Protein AF-A0A4U0UP82-F1 (afdb_monomer_lite)

Radius of gyration: 21.04 Å; chains: 1; bounding box: 56×34×56 Å

Sequence (131 aa):
MSNHRLFRFPKPEWMNSANTRTFGVYAAGALFSLGFFFFVDAATFSRSARNGSDVHVNFVDWVPGICSALGMLVINSIDKSRLSADSYSYSGSGVAWKARLVLFLGFALMAGGLAGSVTVMVLKYVVPEYP

InterPro domains:
  IPR007919 Uncharacterised protein family UPF0220 [PF05255] (3-130)
  IPR007919 Uncharacterised protein family UPF0220 [PTHR13180] (18-130)

Organism: NCBI:txid331657

Structure (mmCIF, N/CA/C/O backbone):
data_AF-A0A4U0UP82-F1
#
_entry.id   AF-A0A4U0UP82-F1
#
loop_
_atom_site.group_PDB
_atom_site.id
_atom_site.type_symbol
_atom_site.label_atom_id
_atom_site.label_alt_id
_atom_site.label_comp_id
_atom_site.label_asym_id
_atom_site.label_entity_id
_atom_site.label_seq_id
_atom_site.pdbx_PDB_ins_code
_atom_site.Cartn_x
_atom_site.Cartn_y
_atom_site.Cartn_z
_atom_site.occupancy
_atom_site.B_iso_or_equiv
_atom_site.auth_seq_id
_atom_site.auth_comp_id
_atom_site.auth_asym_id
_atom_site.auth_atom_id
_atom_site.pdbx_PDB_model_num
ATOM 1 N N . MET A 1 1 ? -38.214 20.750 10.692 1.00 40.62 1 MET A N 1
ATOM 2 C CA . MET A 1 1 ? -36.931 21.484 10.744 1.00 40.62 1 MET A CA 1
ATOM 3 C C . MET A 1 1 ? -36.039 20.974 9.623 1.00 40.62 1 MET A C 1
ATOM 5 O O . MET A 1 1 ? -35.843 19.771 9.495 1.00 40.62 1 MET A O 1
ATOM 9 N N . SER A 1 2 ? -35.652 21.886 8.740 1.00 41.16 2 SER A N 1
ATOM 10 C CA . SER A 1 2 ? -35.070 21.686 7.410 1.00 41.16 2 SER A CA 1
ATOM 11 C C . SER A 1 2 ? -33.653 21.101 7.451 1.00 41.16 2 SER A C 1
ATOM 13 O O . SER A 1 2 ? -32.719 21.742 7.919 1.00 41.16 2 SER A O 1
ATOM 15 N N . ASN A 1 3 ? -33.470 19.897 6.900 1.00 49.50 3 ASN A N 1
ATOM 16 C CA . ASN A 1 3 ? -32.150 19.324 6.625 1.00 49.50 3 ASN A CA 1
ATOM 17 C C . ASN A 1 3 ? -31.757 19.624 5.172 1.00 49.50 3 ASN A C 1
ATOM 19 O O . ASN A 1 3 ? -32.080 18.872 4.256 1.00 49.50 3 ASN A O 1
ATOM 23 N N . HIS A 1 4 ? -31.068 20.744 4.968 1.00 52.75 4 HIS A N 1
ATOM 24 C CA . HIS A 1 4 ? -30.513 21.148 3.679 1.00 52.75 4 HIS A CA 1
ATOM 25 C C . HIS A 1 4 ? -29.222 20.356 3.401 1.00 52.75 4 HIS A C 1
ATOM 27 O O . HIS A 1 4 ? -28.131 20.756 3.802 1.00 52.75 4 HIS A O 1
ATOM 33 N N . ARG A 1 5 ? -29.337 19.185 2.762 1.00 63.31 5 ARG A N 1
ATOM 34 C CA . ARG A 1 5 ? -28.189 18.409 2.259 1.00 63.31 5 ARG A CA 1
ATOM 35 C C . ARG A 1 5 ? -28.418 18.057 0.790 1.00 63.31 5 ARG A C 1
ATOM 37 O O . ARG A 1 5 ? -29.242 17.204 0.485 1.00 63.31 5 ARG A O 1
ATOM 44 N N . LEU A 1 6 ? -27.678 18.736 -0.088 1.00 64.56 6 LEU A N 1
ATOM 45 C CA . LEU A 1 6 ? -27.876 18.779 -1.546 1.00 64.56 6 LEU A CA 1
ATOM 46 C C . LEU A 1 6 ? -27.637 17.452 -2.288 1.00 64.56 6 LEU A C 1
ATOM 48 O O . LEU A 1 6 ? -28.219 17.250 -3.343 1.00 64.56 6 LEU A O 1
ATOM 52 N N . PHE A 1 7 ? -26.864 16.515 -1.735 1.00 59.47 7 PHE A N 1
ATOM 53 C CA . PHE A 1 7 ? -26.708 15.177 -2.313 1.00 59.47 7 PHE A CA 1
ATOM 54 C C . PHE A 1 7 ? -26.662 14.125 -1.205 1.00 59.47 7 PHE A C 1
ATOM 56 O O . PHE A 1 7 ? -25.654 13.960 -0.517 1.00 59.47 7 PHE A O 1
ATOM 63 N N . ARG A 1 8 ? -27.762 13.391 -1.022 1.00 56.66 8 ARG A N 1
ATOM 64 C CA . ARG A 1 8 ? -27.788 12.148 -0.243 1.00 56.66 8 ARG A CA 1
ATOM 65 C C . ARG A 1 8 ? -28.063 11.017 -1.220 1.00 56.66 8 ARG A C 1
ATOM 67 O O . ARG A 1 8 ? -29.216 10.660 -1.421 1.00 56.66 8 ARG A O 1
ATOM 74 N N . PHE A 1 9 ? -27.014 10.454 -1.819 1.00 66.88 9 PHE A N 1
ATOM 75 C CA . PHE A 1 9 ? -27.149 9.142 -2.448 1.00 66.88 9 PHE A CA 1
ATOM 76 C C . PHE A 1 9 ? -27.615 8.173 -1.351 1.00 66.88 9 PHE A C 1
ATOM 78 O O . PHE A 1 9 ? -26.906 8.032 -0.343 1.00 66.88 9 PHE A O 1
ATOM 85 N N . PRO A 1 10 ? -28.822 7.585 -1.454 1.00 61.91 10 PRO A N 1
ATOM 86 C CA . PRO A 1 10 ? -29.277 6.606 -0.484 1.00 61.91 10 PRO A CA 1
ATOM 87 C C . PRO A 1 10 ? -28.289 5.449 -0.555 1.00 61.91 10 PRO A C 1
ATOM 89 O O . PRO A 1 10 ? -28.194 4.779 -1.578 1.00 61.91 10 PRO A O 1
ATOM 92 N N . LYS A 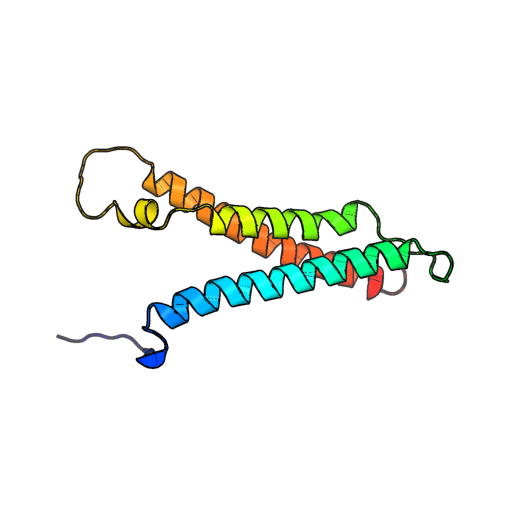1 11 ? -27.488 5.277 0.502 1.00 57.88 11 LYS A N 1
ATOM 93 C CA . LYS A 1 11 ? -26.599 4.124 0.624 1.00 57.88 11 LYS A CA 1
ATOM 94 C C . LYS A 1 11 ? -27.505 2.899 0.600 1.00 57.88 11 LYS A C 1
ATOM 96 O O . LYS A 1 11 ? -28.325 2.771 1.508 1.00 57.88 11 LYS A O 1
ATOM 101 N N . PRO A 1 12 ? -27.420 2.057 -0.430 1.00 62.38 12 PRO A N 1
ATOM 102 C CA . PRO A 1 12 ? -28.322 0.927 -0.538 1.00 62.38 12 PRO A CA 1
ATOM 103 C C . PRO A 1 12 ? -28.141 -0.042 0.650 1.00 62.38 12 PRO A C 1
ATOM 105 O O . PRO A 1 12 ? -27.008 -0.326 1.042 1.00 62.38 12 PRO A O 1
ATOM 108 N N . GLU A 1 13 ? -29.228 -0.575 1.208 1.00 59.78 13 GLU A N 1
ATOM 109 C CA . GLU A 1 13 ? -29.230 -1.417 2.425 1.00 59.78 13 GLU A CA 1
ATOM 110 C C . GLU A 1 13 ? -28.303 -2.654 2.331 1.00 59.78 13 GLU A C 1
ATOM 112 O O . GLU A 1 13 ? -27.637 -3.006 3.301 1.00 59.78 13 GLU A O 1
ATOM 117 N N . TRP A 1 14 ? -28.142 -3.252 1.142 1.00 58.47 14 TRP A N 1
ATOM 118 C CA . TRP A 1 14 ? -27.216 -4.374 0.869 1.00 58.47 14 TRP A CA 1
ATOM 119 C C . TRP A 1 14 ? -25.712 -4.060 1.071 1.00 58.47 14 TRP A C 1
ATOM 121 O O . TRP A 1 14 ? -24.898 -4.968 1.244 1.00 58.47 14 TRP A O 1
ATOM 131 N N . MET A 1 15 ? -25.317 -2.781 1.099 1.00 56.84 15 MET A N 1
ATOM 132 C CA . MET A 1 15 ? -23.949 -2.355 1.421 1.00 56.84 15 MET A CA 1
ATOM 133 C C . MET A 1 15 ? -23.726 -2.231 2.932 1.00 56.84 15 MET A C 1
ATOM 135 O O . MET A 1 15 ? -22.584 -2.111 3.374 1.00 56.84 15 MET A O 1
ATOM 139 N N . ASN A 1 16 ? -24.798 -2.258 3.726 1.00 59.31 16 ASN A N 1
ATOM 140 C CA . ASN A 1 16 ? -24.776 -2.077 5.171 1.00 59.31 16 ASN A CA 1
ATOM 141 C C . ASN A 1 16 ? -24.882 -3.419 5.914 1.00 59.31 16 ASN A C 1
ATOM 143 O O . ASN A 1 16 ? -25.570 -3.532 6.923 1.00 59.31 16 ASN A O 1
ATOM 147 N N . SER A 1 17 ? -24.210 -4.453 5.404 1.00 68.56 17 SER A N 1
ATOM 148 C CA . SER A 1 17 ? -24.074 -5.735 6.096 1.00 68.56 17 SER A CA 1
ATOM 149 C C . SER A 1 17 ? -22.636 -5.931 6.565 1.00 68.56 17 SER A C 1
ATOM 151 O O . SER A 1 17 ? -21.681 -5.606 5.851 1.00 68.56 17 SER A O 1
ATOM 153 N N . ALA A 1 18 ? -22.469 -6.490 7.768 1.00 72.00 18 ALA A N 1
ATOM 154 C CA . ALA A 1 18 ? -21.161 -6.853 8.315 1.00 72.00 18 ALA A CA 1
ATOM 155 C C . ALA A 1 18 ? -20.367 -7.740 7.339 1.00 72.00 18 ALA A C 1
ATOM 157 O O . ALA A 1 18 ? -19.157 -7.571 7.192 1.00 72.00 18 ALA A O 1
ATOM 158 N N . ASN A 1 19 ? -21.068 -8.595 6.587 1.00 78.81 19 ASN A N 1
ATOM 159 C CA . ASN A 1 19 ? -20.479 -9.474 5.580 1.00 78.81 19 ASN A CA 1
ATOM 160 C C . ASN A 1 19 ? -19.873 -8.695 4.407 1.00 78.81 19 ASN A C 1
ATOM 162 O O . ASN A 1 19 ? -18.780 -9.032 3.962 1.00 78.81 19 ASN A O 1
ATOM 166 N N . THR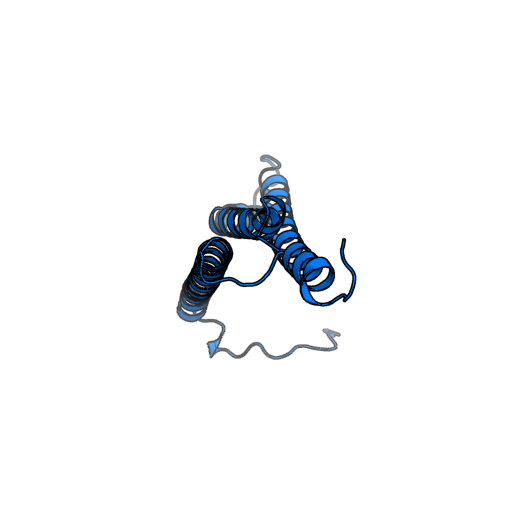 A 1 20 ? -20.519 -7.618 3.950 1.00 80.38 20 THR A N 1
ATOM 167 C CA . THR A 1 20 ? -20.010 -6.768 2.859 1.00 80.38 20 THR A CA 1
ATOM 168 C C . THR A 1 20 ? -18.727 -6.050 3.275 1.00 80.38 20 THR A C 1
ATOM 170 O O . THR A 1 20 ? -17.792 -5.927 2.484 1.00 80.38 20 THR A O 1
ATOM 173 N N . ARG A 1 21 ? -18.633 -5.630 4.545 1.00 78.56 21 ARG A N 1
ATOM 174 C CA . ARG A 1 21 ? -17.411 -5.028 5.096 1.00 78.56 21 ARG A CA 1
ATOM 175 C C . ARG A 1 21 ? -16.267 -6.037 5.155 1.00 78.56 21 ARG A C 1
ATOM 177 O O . ARG A 1 21 ? -15.157 -5.707 4.753 1.00 78.56 21 ARG A O 1
ATOM 184 N N . THR A 1 22 ? -16.539 -7.243 5.646 1.00 81.50 22 THR A N 1
ATOM 185 C CA . THR A 1 22 ? -15.552 -8.326 5.730 1.00 81.50 22 THR A CA 1
ATOM 186 C C . THR A 1 22 ? -15.071 -8.732 4.340 1.00 81.50 22 THR A C 1
ATOM 188 O O . THR A 1 22 ? -13.868 -8.757 4.094 1.00 81.50 22 THR A O 1
ATOM 191 N N . PHE A 1 23 ? -15.996 -8.941 3.399 1.00 87.69 23 PHE A N 1
ATOM 192 C CA . PHE A 1 23 ? -15.677 -9.230 2.003 1.00 87.69 23 PHE A CA 1
ATOM 193 C C . PHE A 1 23 ? -14.810 -8.133 1.376 1.00 87.69 23 PHE A C 1
ATOM 195 O O . PHE A 1 23 ? -13.800 -8.443 0.756 1.00 87.69 23 PHE A O 1
ATOM 202 N N . GLY A 1 24 ? -15.145 -6.857 1.595 1.00 85.69 24 GLY A N 1
ATOM 203 C CA . GLY A 1 24 ? -14.362 -5.735 1.074 1.00 85.69 24 GLY A CA 1
ATOM 204 C C . GLY A 1 24 ? -12.917 -5.707 1.582 1.00 85.69 24 GLY A C 1
ATOM 205 O O . GLY A 1 24 ? -12.011 -5.411 0.809 1.00 85.69 24 GLY A O 1
ATOM 206 N N . VAL A 1 25 ? -12.680 -6.059 2.851 1.00 85.00 25 VAL A N 1
ATOM 207 C CA . VAL A 1 25 ? -11.319 -6.138 3.417 1.00 85.00 25 VAL A CA 1
ATOM 208 C C . VAL A 1 25 ? -10.525 -7.283 2.781 1.00 85.00 25 VAL A C 1
ATOM 210 O O . VAL A 1 25 ? -9.392 -7.070 2.351 1.00 85.00 25 VAL A O 1
ATOM 213 N N . TYR A 1 26 ? -11.119 -8.473 2.657 1.00 87.06 26 TYR A N 1
ATOM 214 C CA . TYR A 1 26 ? -10.454 -9.614 2.017 1.00 87.06 26 TYR A CA 1
ATOM 215 C C . TYR A 1 26 ? -10.196 -9.380 0.526 1.00 87.06 26 TYR A C 1
ATOM 217 O O . TYR A 1 26 ? -9.104 -9.672 0.042 1.00 87.06 26 TYR A O 1
ATOM 225 N N . ALA A 1 27 ? -11.163 -8.805 -0.192 1.00 91.50 27 ALA A N 1
ATOM 226 C CA . ALA A 1 27 ? -11.016 -8.463 -1.602 1.00 91.50 27 ALA A CA 1
ATOM 227 C C . ALA A 1 27 ? -9.897 -7.431 -1.817 1.00 91.50 27 ALA A C 1
ATOM 229 O O . ALA A 1 27 ? -9.065 -7.609 -2.705 1.00 91.50 27 ALA A O 1
ATOM 230 N N . ALA A 1 28 ? -9.823 -6.393 -0.976 1.00 87.31 28 ALA A N 1
ATOM 231 C CA . ALA A 1 28 ? -8.747 -5.404 -1.037 1.00 87.31 28 ALA A CA 1
ATOM 232 C C . ALA A 1 28 ? -7.364 -6.037 -0.797 1.00 87.31 28 ALA A C 1
ATOM 234 O O . ALA A 1 28 ? -6.421 -5.738 -1.528 1.00 87.31 28 ALA A O 1
ATOM 235 N N . GLY A 1 29 ? -7.249 -6.949 0.175 1.00 87.44 29 GLY A N 1
ATOM 236 C CA . GLY A 1 29 ? -6.009 -7.689 0.432 1.00 87.44 29 GLY A CA 1
ATOM 237 C C . GLY A 1 29 ? -5.598 -8.598 -0.731 1.00 87.44 29 GLY A C 1
ATOM 238 O O . GLY A 1 29 ? -4.428 -8.620 -1.110 1.00 87.44 29 GLY A O 1
ATOM 239 N N . ALA A 1 30 ? -6.557 -9.299 -1.343 1.00 91.00 30 ALA A N 1
ATOM 240 C CA . ALA A 1 30 ? -6.307 -10.152 -2.503 1.00 91.00 30 ALA A CA 1
ATOM 241 C C . ALA A 1 30 ? -5.809 -9.346 -3.715 1.00 91.00 30 ALA A C 1
ATOM 243 O O . ALA A 1 30 ? -4.811 -9.714 -4.334 1.00 91.00 30 ALA A O 1
ATOM 244 N N . LEU A 1 31 ? -6.455 -8.212 -4.013 1.00 90.12 31 LEU A N 1
ATOM 245 C CA . LEU A 1 31 ? -6.035 -7.310 -5.091 1.00 90.12 31 LEU A CA 1
ATOM 246 C C . LEU A 1 31 ? -4.640 -6.728 -4.839 1.00 90.12 31 LEU A C 1
ATOM 248 O O . LEU A 1 31 ? -3.825 -6.671 -5.758 1.00 90.12 31 LEU A O 1
ATOM 252 N N . PHE A 1 32 ? -4.341 -6.348 -3.594 1.00 88.25 32 PHE A N 1
ATOM 253 C CA . PHE A 1 32 ? -3.017 -5.860 -3.220 1.00 88.25 32 PHE A CA 1
ATOM 254 C C . PHE A 1 32 ? -1.934 -6.932 -3.421 1.00 88.25 32 PHE A C 1
ATOM 256 O O . PHE A 1 32 ? -0.896 -6.655 -4.020 1.00 88.25 32 PHE A O 1
ATOM 263 N N . SER A 1 33 ? -2.187 -8.168 -2.981 1.00 87.88 33 SER A N 1
ATOM 264 C CA . SER A 1 33 ? -1.249 -9.282 -3.155 1.00 87.88 33 SER A CA 1
ATOM 265 C C . SER A 1 33 ? -1.013 -9.624 -4.626 1.00 87.88 33 SER A C 1
ATOM 267 O O . SER A 1 33 ? 0.119 -9.923 -4.997 1.00 87.88 33 SER A O 1
ATOM 269 N N . LEU A 1 34 ? -2.051 -9.574 -5.468 1.00 90.75 34 LEU A N 1
ATOM 270 C CA . LEU A 1 34 ? -1.911 -9.776 -6.913 1.00 90.75 34 LEU A CA 1
ATOM 271 C C . LEU A 1 34 ? -1.050 -8.682 -7.550 1.00 90.75 34 LEU A C 1
ATOM 273 O O . LEU A 1 34 ? -0.138 -8.991 -8.310 1.00 90.75 34 LEU A O 1
ATOM 277 N N . GLY A 1 35 ? -1.290 -7.414 -7.205 1.00 85.81 35 GLY A N 1
ATOM 278 C CA . GLY A 1 35 ? -0.468 -6.299 -7.683 1.00 85.81 35 GLY A CA 1
ATOM 279 C C . GLY A 1 35 ? 0.997 -6.427 -7.258 1.00 85.81 35 GLY A C 1
ATOM 280 O O . GLY A 1 35 ? 1.897 -6.228 -8.071 1.00 85.81 35 GLY A O 1
ATOM 281 N N . PHE A 1 36 ? 1.245 -6.829 -6.009 1.00 86.19 36 PHE A N 1
ATOM 282 C CA . PHE A 1 36 ? 2.599 -7.072 -5.512 1.00 86.19 36 PHE A CA 1
ATOM 283 C C . PHE A 1 36 ? 3.275 -8.253 -6.222 1.00 86.19 36 PHE A C 1
ATOM 285 O O . PHE A 1 36 ? 4.453 -8.172 -6.558 1.00 86.19 36 PHE A O 1
ATOM 292 N N . PHE A 1 37 ? 2.531 -9.325 -6.507 1.00 86.44 37 PHE A N 1
ATOM 293 C CA . PHE A 1 37 ? 3.037 -10.461 -7.275 1.00 86.44 37 PHE A CA 1
ATOM 294 C C . PHE A 1 37 ? 3.452 -10.047 -8.692 1.00 86.44 37 PHE A C 1
ATOM 296 O O . PHE A 1 37 ? 4.574 -10.339 -9.093 1.00 86.44 37 PHE A O 1
ATOM 303 N N . PHE A 1 38 ? 2.605 -9.303 -9.413 1.00 85.31 38 PHE A N 1
ATOM 304 C CA . PHE A 1 38 ? 2.951 -8.791 -10.743 1.00 85.31 38 PHE A CA 1
ATOM 305 C C . PHE A 1 38 ? 4.162 -7.857 -10.717 1.00 85.31 38 PHE A C 1
ATOM 307 O O . PHE A 1 38 ? 4.984 -7.899 -11.625 1.00 85.31 38 PHE A O 1
ATOM 314 N N . PHE A 1 39 ? 4.304 -7.036 -9.673 1.00 82.50 39 PHE A N 1
ATOM 315 C CA . PHE A 1 39 ? 5.486 -6.194 -9.505 1.00 82.50 39 PHE A CA 1
ATOM 316 C C . PHE A 1 39 ? 6.767 -7.027 -9.349 1.00 82.50 39 PHE A C 1
ATOM 318 O O . PHE A 1 39 ? 7.770 -6.744 -10.003 1.00 82.50 39 PHE A O 1
ATOM 325 N N . VAL A 1 40 ? 6.731 -8.076 -8.522 1.00 81.44 40 VAL A N 1
ATOM 326 C CA . VAL A 1 40 ? 7.875 -8.980 -8.331 1.00 81.44 40 VAL A CA 1
ATOM 327 C C . VAL A 1 40 ? 8.189 -9.755 -9.613 1.00 81.44 40 VAL A C 1
ATOM 329 O O . VAL A 1 40 ? 9.358 -9.851 -9.973 1.00 81.44 40 VAL A O 1
ATOM 332 N N . ASP A 1 41 ? 7.175 -10.252 -10.320 1.00 81.69 41 ASP A N 1
ATOM 333 C CA . ASP A 1 41 ? 7.330 -10.954 -11.601 1.00 81.69 41 ASP A CA 1
ATOM 334 C C . ASP A 1 41 ? 7.939 -10.051 -12.690 1.00 81.69 41 ASP A C 1
ATOM 336 O O . ASP A 1 41 ? 8.886 -10.428 -13.380 1.00 81.69 41 ASP A O 1
ATOM 340 N N . ALA A 1 42 ? 7.491 -8.796 -12.782 1.00 75.69 42 ALA A N 1
ATOM 341 C CA . ALA A 1 42 ? 8.081 -7.820 -13.694 1.00 75.69 42 ALA A CA 1
ATOM 342 C C . ALA A 1 42 ? 9.538 -7.484 -13.319 1.00 75.69 42 ALA A C 1
ATOM 344 O O . ALA A 1 42 ? 10.400 -7.360 -14.193 1.00 75.69 42 ALA A O 1
ATOM 345 N N . ALA A 1 43 ? 9.844 -7.373 -12.022 1.00 74.12 43 ALA A N 1
ATOM 346 C CA . ALA A 1 43 ? 11.196 -7.102 -11.537 1.00 74.12 43 ALA A CA 1
ATOM 347 C C . ALA A 1 43 ? 12.166 -8.272 -11.785 1.00 74.12 43 ALA A C 1
ATOM 349 O O . ALA A 1 43 ? 13.332 -8.044 -12.116 1.00 74.12 43 ALA A O 1
ATOM 350 N N . THR A 1 44 ? 11.712 -9.523 -11.655 1.00 71.50 44 THR A N 1
ATOM 351 C CA . THR A 1 44 ? 12.527 -10.708 -11.971 1.00 71.50 44 THR A CA 1
ATOM 352 C C . THR A 1 44 ? 12.708 -10.876 -13.477 1.00 71.50 44 THR A C 1
ATOM 354 O O . THR A 1 44 ? 13.815 -11.196 -13.916 1.00 71.50 44 THR A O 1
ATOM 357 N N . PHE A 1 45 ? 11.675 -10.592 -14.278 1.00 68.50 45 PHE A N 1
ATOM 358 C CA . PHE A 1 45 ? 11.760 -10.616 -15.738 1.00 68.50 45 PHE A CA 1
ATOM 359 C C . PHE A 1 45 ? 12.714 -9.543 -16.283 1.00 68.50 45 PHE A C 1
ATOM 361 O O . PHE A 1 45 ? 13.517 -9.841 -17.164 1.00 68.50 45 PHE A O 1
ATOM 368 N N . SER A 1 46 ? 12.721 -8.336 -15.700 1.00 61.81 46 SER A N 1
ATOM 369 C CA . SER A 1 46 ? 13.653 -7.255 -16.066 1.00 61.81 46 SER A CA 1
ATOM 370 C C . SER A 1 46 ? 15.130 -7.641 -15.899 1.00 61.81 46 SER A C 1
ATOM 372 O O . SER A 1 46 ? 15.966 -7.187 -16.674 1.00 61.81 46 SER A O 1
ATOM 374 N N . ARG A 1 47 ? 15.462 -8.510 -14.932 1.00 57.41 47 ARG A N 1
ATOM 375 C CA . ARG A 1 47 ? 16.826 -9.030 -14.704 1.00 57.41 47 ARG A CA 1
ATOM 376 C C . ARG A 1 47 ? 17.172 -10.282 -15.516 1.00 57.41 47 ARG A C 1
ATOM 378 O O . ARG A 1 47 ? 18.292 -10.780 -15.409 1.00 57.41 47 ARG A O 1
ATOM 385 N N . SER A 1 48 ? 16.221 -10.837 -16.263 1.00 48.91 48 SER A N 1
ATOM 386 C CA . SER A 1 48 ? 16.408 -12.087 -16.995 1.00 48.91 48 SER A CA 1
ATOM 387 C C . SER A 1 48 ? 17.087 -11.844 -18.343 1.00 48.91 48 SER A C 1
ATOM 389 O O . SER A 1 48 ? 16.744 -10.913 -19.066 1.00 48.91 48 SER A O 1
ATOM 391 N N . ALA A 1 49 ? 18.001 -12.738 -18.729 1.00 50.66 49 ALA A N 1
ATOM 392 C CA . ALA A 1 49 ? 18.836 -12.657 -19.936 1.00 50.66 49 ALA A CA 1
ATOM 393 C C . ALA A 1 49 ? 18.071 -12.672 -21.286 1.00 50.66 49 ALA A C 1
ATOM 395 O O . ALA A 1 49 ? 18.690 -12.700 -22.345 1.00 50.66 49 ALA A O 1
ATOM 396 N N . ARG A 1 50 ? 16.730 -12.682 -21.263 1.00 52.06 50 ARG A N 1
ATOM 397 C CA . ARG A 1 50 ? 15.846 -12.529 -22.434 1.00 52.06 50 ARG A CA 1
ATOM 398 C C . ARG A 1 50 ? 15.352 -11.092 -22.649 1.00 52.06 50 ARG A C 1
ATOM 400 O O . ARG A 1 50 ? 14.651 -10.851 -23.629 1.00 52.06 50 ARG A O 1
ATOM 407 N N . ASN A 1 51 ? 15.684 -10.159 -21.759 1.00 46.31 51 ASN A N 1
ATOM 408 C CA . ASN A 1 51 ? 15.290 -8.762 -21.881 1.00 46.31 51 ASN A CA 1
ATOM 409 C C . ASN A 1 51 ? 16.319 -8.000 -22.737 1.00 46.31 51 ASN A C 1
ATOM 411 O O . ASN A 1 51 ? 17.440 -7.767 -22.303 1.00 46.31 51 ASN A O 1
ATOM 415 N N . GLY A 1 52 ? 15.949 -7.633 -23.966 1.00 50.50 52 GLY A N 1
ATOM 416 C CA . GLY A 1 52 ? 16.782 -6.843 -24.887 1.00 50.50 52 GLY A CA 1
ATOM 417 C C . GLY A 1 52 ? 16.708 -5.327 -24.656 1.00 50.50 52 GLY A C 1
ATOM 418 O O . GLY A 1 52 ? 16.881 -4.570 -25.604 1.00 50.50 52 GLY A O 1
ATOM 419 N N . SER A 1 53 ? 16.368 -4.889 -23.439 1.00 50.94 53 SER A N 1
ATOM 420 C CA . SER A 1 53 ? 16.211 -3.479 -23.067 1.00 50.94 53 SER A CA 1
ATOM 421 C C . SER A 1 53 ? 17.284 -3.084 -22.053 1.00 50.94 53 SER A C 1
ATOM 423 O O . SER A 1 53 ? 17.451 -3.758 -21.037 1.00 50.94 53 SER A O 1
ATOM 425 N N . ASP A 1 54 ? 17.984 -1.976 -22.309 1.00 51.62 54 ASP A N 1
ATOM 426 C CA . ASP A 1 54 ? 19.034 -1.438 -21.430 1.00 51.62 54 ASP A CA 1
ATOM 427 C C . ASP A 1 54 ? 18.488 -0.877 -20.098 1.00 51.62 54 ASP A C 1
ATOM 429 O O . ASP A 1 54 ? 19.241 -0.668 -19.143 1.00 51.62 54 ASP A O 1
ATOM 433 N N . VAL A 1 55 ? 17.166 -0.691 -19.975 1.00 54.72 55 VAL A N 1
ATOM 434 C CA . VAL A 1 55 ? 16.523 -0.115 -18.785 1.00 54.72 55 VAL A CA 1
ATOM 435 C C . VAL A 1 55 ? 16.132 -1.219 -17.803 1.00 54.72 55 VAL A C 1
ATOM 437 O O . VAL A 1 55 ? 15.115 -1.898 -17.945 1.00 54.72 55 VAL A O 1
ATOM 440 N N . HIS A 1 56 ? 16.956 -1.391 -16.772 1.00 59.00 56 HIS A N 1
ATOM 441 C CA . HIS A 1 56 ? 16.711 -2.342 -15.692 1.00 59.00 56 HIS A CA 1
ATOM 442 C C . HIS A 1 56 ? 15.974 -1.682 -14.522 1.00 59.00 56 HIS A C 1
ATOM 444 O O . HIS A 1 56 ? 16.236 -0.526 -14.170 1.00 59.00 56 HIS A O 1
ATOM 450 N N . VAL A 1 57 ? 15.090 -2.449 -13.875 1.00 61.03 57 VAL A N 1
ATOM 451 C CA . VAL A 1 57 ? 14.426 -2.043 -12.630 1.00 61.03 57 VAL A CA 1
ATOM 452 C C . VAL A 1 57 ? 15.498 -1.777 -11.573 1.00 61.03 57 VAL A C 1
ATOM 454 O O . VAL A 1 57 ? 16.217 -2.679 -11.136 1.00 61.03 57 VAL A O 1
ATOM 457 N N . ASN A 1 58 ? 15.616 -0.516 -11.175 1.00 64.38 58 ASN A N 1
ATOM 458 C CA . ASN A 1 58 ? 16.604 -0.059 -10.203 1.00 64.38 58 ASN A CA 1
ATOM 459 C C . ASN A 1 58 ? 15.987 -0.034 -8.798 1.00 64.38 58 ASN A C 1
ATOM 461 O O . ASN A 1 58 ? 14.768 -0.071 -8.644 1.00 64.38 58 ASN A O 1
ATOM 465 N N . PHE A 1 59 ? 16.808 0.074 -7.749 1.00 63.47 59 PHE A N 1
ATOM 466 C CA . PHE A 1 59 ? 16.315 0.105 -6.359 1.00 63.47 59 PHE A CA 1
ATOM 467 C C . PHE A 1 59 ? 15.248 1.194 -6.118 1.00 63.47 59 PHE A C 1
ATOM 469 O O . PHE A 1 59 ? 14.328 1.009 -5.326 1.00 63.47 59 PHE A O 1
ATOM 476 N N . VAL A 1 60 ? 15.320 2.304 -6.859 1.00 66.19 60 VAL A N 1
ATOM 477 C CA . VAL A 1 60 ? 14.344 3.404 -6.799 1.00 66.19 60 VAL A CA 1
ATOM 478 C C . VAL A 1 60 ? 12.929 2.955 -7.197 1.00 66.19 60 VAL A C 1
ATOM 480 O O . VAL A 1 60 ? 11.956 3.436 -6.623 1.00 66.19 60 VAL A O 1
ATOM 483 N N . ASP A 1 61 ? 12.796 1.978 -8.095 1.00 70.31 61 ASP A N 1
ATOM 484 C CA . ASP A 1 61 ? 11.497 1.478 -8.572 1.00 70.31 61 ASP A CA 1
ATOM 485 C C . ASP A 1 61 ? 10.802 0.579 -7.535 1.00 70.31 61 ASP A C 1
ATOM 487 O O . ASP A 1 61 ? 9.598 0.343 -7.614 1.00 70.31 61 ASP A O 1
ATOM 491 N N . TRP A 1 62 ? 11.538 0.123 -6.515 1.00 75.81 62 TRP A N 1
ATOM 492 C CA . TRP A 1 62 ? 10.989 -0.600 -5.365 1.00 75.81 62 TRP A CA 1
ATOM 493 C C . TRP A 1 62 ? 10.397 0.329 -4.306 1.00 75.81 62 TRP A C 1
ATOM 495 O O . TRP A 1 62 ? 9.555 -0.109 -3.521 1.00 75.81 62 TRP A O 1
ATOM 505 N N . VAL A 1 63 ? 10.782 1.611 -4.286 1.00 82.50 63 VAL A N 1
ATOM 506 C CA . VAL A 1 63 ? 10.309 2.585 -3.287 1.00 82.50 63 VAL A CA 1
ATOM 507 C C . VAL A 1 63 ? 8.777 2.719 -3.294 1.00 82.50 63 VAL A C 1
ATOM 509 O O . VAL A 1 63 ? 8.185 2.624 -2.215 1.00 82.50 63 VAL A O 1
ATOM 512 N N . PRO A 1 64 ? 8.092 2.846 -4.450 1.00 82.75 64 PRO A N 1
ATOM 513 C CA . PRO A 1 64 ? 6.629 2.852 -4.508 1.00 82.75 64 PRO A CA 1
ATOM 514 C C . PRO A 1 64 ? 5.989 1.560 -3.978 1.00 82.75 64 PRO A C 1
ATOM 516 O O . PRO A 1 64 ? 4.983 1.615 -3.266 1.00 82.75 64 PRO A O 1
ATOM 519 N N . GLY A 1 65 ? 6.590 0.403 -4.279 1.00 84.38 65 GLY A N 1
ATOM 520 C CA . GLY A 1 65 ? 6.122 -0.908 -3.819 1.00 84.38 65 GLY A CA 1
ATOM 521 C C . GLY A 1 65 ? 6.240 -1.076 -2.302 1.00 84.38 65 GLY A C 1
ATOM 522 O O . GLY A 1 65 ? 5.279 -1.473 -1.644 1.00 84.38 65 GLY A O 1
ATOM 523 N N . ILE A 1 66 ? 7.382 -0.691 -1.726 1.00 86.62 66 ILE A N 1
ATOM 524 C CA . ILE A 1 66 ? 7.627 -0.724 -0.275 1.00 86.62 66 ILE A CA 1
ATOM 525 C C . ILE A 1 66 ? 6.704 0.264 0.450 1.00 86.62 66 ILE A C 1
ATOM 527 O O . ILE A 1 66 ? 6.094 -0.087 1.458 1.00 86.62 66 ILE A O 1
ATOM 531 N N . CYS A 1 67 ? 6.554 1.482 -0.079 1.00 86.62 67 CYS A N 1
ATOM 532 C CA . CYS A 1 67 ? 5.675 2.509 0.483 1.00 86.62 67 CYS A CA 1
ATOM 533 C C . CYS A 1 67 ? 4.208 2.045 0.513 1.00 86.62 67 CYS A C 1
ATOM 535 O O . CYS A 1 67 ? 3.525 2.180 1.530 1.00 86.62 67 CYS A O 1
ATOM 537 N N . SER A 1 68 ? 3.751 1.398 -0.564 1.00 86.94 68 SER A N 1
ATOM 538 C CA . SER A 1 68 ? 2.404 0.825 -0.652 1.00 86.94 68 SER A CA 1
ATOM 539 C C . SER A 1 68 ? 2.203 -0.345 0.320 1.00 86.94 68 SER A C 1
ATOM 541 O O . SER A 1 68 ? 1.163 -0.421 0.974 1.00 86.94 68 SER A O 1
ATOM 543 N N . ALA A 1 69 ? 3.202 -1.223 0.477 1.00 88.81 69 ALA A N 1
ATOM 544 C CA . ALA A 1 69 ? 3.161 -2.331 1.435 1.00 88.81 69 ALA A CA 1
ATOM 545 C C . ALA A 1 69 ? 3.107 -1.846 2.889 1.00 88.81 69 ALA A C 1
ATOM 547 O O . ALA A 1 69 ? 2.283 -2.327 3.669 1.00 88.81 69 ALA A O 1
ATOM 548 N N . LEU A 1 70 ? 3.922 -0.848 3.241 1.00 87.75 70 LEU A N 1
ATOM 549 C CA . LEU A 1 70 ? 3.893 -0.227 4.564 1.00 87.75 70 LEU A CA 1
ATOM 550 C C . LEU A 1 70 ? 2.568 0.497 4.820 1.00 87.75 70 LEU A C 1
ATOM 552 O O . LEU A 1 70 ? 1.996 0.339 5.896 1.00 87.75 70 LEU A O 1
ATOM 556 N N . GLY A 1 71 ? 2.042 1.238 3.840 1.00 86.06 71 GLY A N 1
ATOM 557 C CA . GLY A 1 71 ? 0.740 1.900 3.952 1.00 86.06 71 GLY A CA 1
ATOM 558 C C . GLY A 1 71 ? -0.399 0.909 4.211 1.00 86.06 71 GLY A C 1
ATOM 559 O O . GLY A 1 71 ? -1.210 1.120 5.115 1.00 86.06 71 GLY A O 1
ATOM 560 N N . MET A 1 72 ? -0.419 -0.210 3.479 1.00 87.19 72 MET A N 1
ATOM 561 C CA . MET A 1 72 ? -1.411 -1.275 3.655 1.00 87.19 72 MET A CA 1
ATOM 562 C C . MET A 1 72 ? -1.302 -1.925 5.044 1.00 87.19 72 MET A C 1
ATOM 564 O O . MET A 1 72 ? -2.320 -2.109 5.716 1.00 87.19 72 MET A O 1
ATOM 568 N N . LEU A 1 73 ? -0.081 -2.199 5.515 1.00 87.81 73 LEU A N 1
ATOM 569 C CA . LEU A 1 73 ? 0.178 -2.760 6.844 1.00 87.81 73 LEU A CA 1
ATOM 570 C C . LEU A 1 73 ? -0.307 -1.806 7.946 1.00 87.81 73 LEU A C 1
ATOM 572 O O . LEU A 1 73 ? -1.109 -2.201 8.789 1.00 87.81 73 LEU A O 1
ATOM 576 N N . VAL A 1 74 ? 0.094 -0.530 7.890 1.00 86.00 74 VAL A N 1
ATOM 577 C CA . VAL A 1 74 ? -0.307 0.494 8.868 1.00 86.00 74 VAL A CA 1
ATOM 578 C C . VAL A 1 74 ? -1.828 0.595 8.965 1.00 86.00 74 VAL A C 1
ATOM 580 O O . VAL A 1 74 ? -2.364 0.607 10.068 1.00 86.00 74 VAL A O 1
ATOM 583 N N . ILE A 1 75 ? -2.544 0.613 7.839 1.00 84.50 75 ILE A N 1
ATOM 584 C CA . ILE A 1 75 ? -4.011 0.723 7.840 1.00 84.50 75 ILE A CA 1
ATOM 585 C C . ILE A 1 75 ? -4.676 -0.527 8.422 1.00 84.50 75 ILE A C 1
ATOM 587 O O . ILE A 1 75 ? -5.651 -0.401 9.166 1.00 84.50 75 ILE A O 1
ATOM 591 N N . ASN A 1 76 ? -4.162 -1.721 8.118 1.00 83.56 76 ASN A N 1
ATOM 592 C CA . ASN A 1 76 ? -4.713 -2.967 8.655 1.00 83.56 76 ASN A CA 1
ATOM 593 C C . ASN A 1 76 ? -4.389 -3.171 10.142 1.00 83.56 76 ASN A C 1
ATOM 595 O O . ASN A 1 76 ? -5.166 -3.814 10.843 1.00 83.56 76 ASN A O 1
ATOM 599 N N . SER A 1 77 ? -3.296 -2.594 10.647 1.00 82.06 77 SER A N 1
ATOM 600 C CA . SER A 1 77 ? -2.918 -2.668 12.064 1.00 82.06 77 SER A CA 1
ATOM 601 C C . SER A 1 77 ? -3.689 -1.716 12.982 1.00 82.06 77 SER A C 1
ATOM 603 O O . SER A 1 77 ? -3.592 -1.848 14.202 1.00 82.06 77 SER A O 1
ATOM 605 N N . ILE A 1 78 ? -4.449 -0.755 12.450 1.00 79.00 78 ILE A N 1
ATOM 606 C CA . ILE A 1 78 ? -5.200 0.189 13.286 1.00 79.00 78 ILE A CA 1
ATOM 607 C C . ILE A 1 78 ? -6.480 -0.464 13.803 1.00 79.00 78 ILE A C 1
ATOM 609 O O . ILE A 1 78 ? -7.410 -0.770 13.054 1.00 79.00 78 ILE A O 1
ATOM 613 N N . ASP A 1 79 ? -6.558 -0.592 15.125 1.00 68.81 79 ASP A N 1
ATOM 614 C CA . ASP A 1 79 ? -7.777 -1.017 15.792 1.00 68.81 79 ASP A CA 1
ATOM 615 C C . ASP A 1 79 ? -8.845 0.089 15.722 1.00 68.81 79 ASP A C 1
ATOM 617 O O . ASP A 1 79 ? -8.689 1.201 16.239 1.00 68.81 79 ASP A O 1
ATOM 621 N N . LYS A 1 80 ? -9.975 -0.244 15.092 1.00 62.50 80 LYS A N 1
ATOM 622 C CA . LYS A 1 80 ? -11.149 0.630 14.961 1.00 62.50 80 LYS A CA 1
ATOM 623 C C . LYS A 1 80 ? -11.740 1.022 16.317 1.00 62.50 80 LYS A C 1
ATOM 625 O O . LYS A 1 80 ? -12.354 2.084 16.406 1.00 62.50 80 LYS A O 1
ATOM 630 N N . SER A 1 81 ? -11.529 0.222 17.365 1.00 59.94 81 SER A N 1
ATOM 631 C CA . SER A 1 81 ? -11.987 0.526 18.727 1.00 59.94 81 SER A CA 1
ATOM 632 C C . SER A 1 81 ? -11.339 1.805 19.282 1.00 59.94 81 SER A C 1
ATOM 634 O O . SER A 1 81 ? -12.000 2.615 19.933 1.00 59.94 81 SER A O 1
ATOM 636 N N . ARG A 1 82 ? -10.071 2.063 18.932 1.00 56.41 82 ARG A N 1
ATOM 637 C CA . ARG A 1 82 ? -9.304 3.243 19.366 1.00 56.41 82 ARG A CA 1
ATOM 638 C C . ARG A 1 82 ? -9.682 4.523 18.621 1.00 56.41 82 ARG A C 1
ATOM 640 O O . ARG A 1 82 ? -9.382 5.609 19.103 1.00 56.41 82 ARG A O 1
ATOM 647 N N . LEU A 1 83 ? -10.368 4.406 17.481 1.00 57.22 83 LEU A N 1
ATOM 648 C CA . LEU A 1 83 ? -10.906 5.544 16.726 1.00 57.22 83 LEU A CA 1
ATOM 649 C C . LEU A 1 83 ? -12.273 6.022 17.255 1.00 57.22 83 LEU A C 1
ATOM 651 O O . LEU A 1 83 ? -12.635 7.170 17.010 1.00 57.22 83 LEU A O 1
ATOM 655 N N . SER A 1 84 ? -13.018 5.166 17.971 1.00 52.50 84 SER A N 1
ATOM 656 C CA . SER A 1 84 ? -14.387 5.434 18.453 1.00 52.50 84 SER A CA 1
ATOM 657 C C . SER A 1 84 ? -14.487 5.747 19.954 1.00 52.50 84 SER A C 1
ATOM 659 O O . SER A 1 84 ? -15.570 6.087 20.427 1.00 52.50 84 SER A O 1
ATOM 661 N N . ALA A 1 85 ? -13.400 5.624 20.718 1.00 51.81 85 ALA A N 1
ATOM 662 C CA . ALA A 1 85 ? -13.424 5.762 22.178 1.00 51.81 85 ALA A CA 1
ATOM 663 C C . ALA A 1 85 ? -13.646 7.207 22.692 1.00 51.81 85 ALA A C 1
ATOM 665 O O . ALA A 1 85 ? -13.818 7.405 23.891 1.00 51.81 85 ALA A O 1
ATOM 666 N N . ASP A 1 86 ? -13.692 8.208 21.807 1.00 51.44 86 ASP A N 1
ATOM 667 C CA . ASP A 1 86 ? -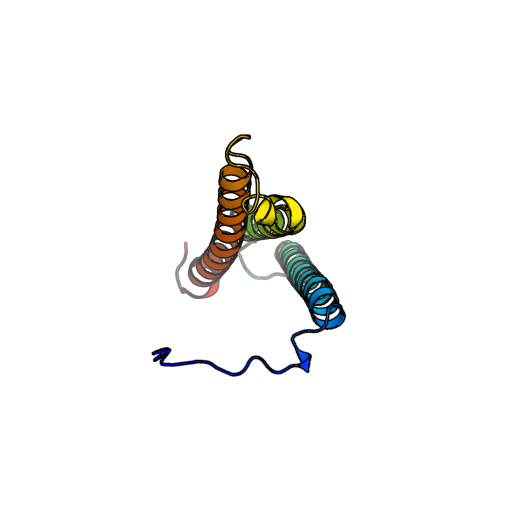13.837 9.631 22.164 1.00 51.44 86 ASP A CA 1
ATOM 668 C C . ASP A 1 86 ? -15.249 10.043 22.630 1.00 51.44 86 ASP A C 1
ATOM 670 O O . ASP A 1 86 ? -15.450 11.193 23.013 1.00 51.44 86 ASP A O 1
ATOM 674 N N . SER A 1 87 ? -16.258 9.165 22.604 1.00 48.41 87 SER A N 1
ATOM 675 C CA . SER A 1 87 ? -17.635 9.600 22.892 1.00 48.41 87 SER A CA 1
ATOM 676 C C . SER A 1 87 ? -18.004 9.701 24.379 1.00 48.41 87 SER A C 1
ATOM 678 O O . SER A 1 87 ? -19.072 10.234 24.660 1.00 48.41 87 SER A O 1
ATOM 680 N N . TYR A 1 88 ? -17.180 9.236 25.333 1.00 45.47 88 TYR A N 1
ATOM 681 C CA . TYR A 1 88 ? -17.638 9.121 26.735 1.00 45.47 88 TYR A CA 1
ATOM 682 C C . TYR A 1 88 ? -16.636 9.414 27.865 1.00 45.47 88 TYR A C 1
ATOM 684 O O . TYR A 1 88 ? -16.964 9.173 29.026 1.00 45.47 88 TYR A O 1
ATOM 692 N N . SER A 1 89 ? -15.439 9.957 27.626 1.00 43.16 89 SER A N 1
ATOM 693 C CA . SER A 1 89 ? -14.545 10.296 28.751 1.00 43.16 89 SER A CA 1
ATOM 694 C C . SER A 1 89 ? -13.768 11.587 28.529 1.00 43.16 89 SER A C 1
ATOM 696 O O . SER A 1 89 ? -12.776 11.637 27.815 1.00 43.16 89 SER A O 1
ATOM 698 N N . TYR A 1 90 ? -14.218 12.630 29.227 1.00 44.25 90 TYR A N 1
ATOM 699 C CA . TYR A 1 90 ? -13.639 13.975 29.333 1.00 44.25 90 TYR A CA 1
ATOM 700 C C . TYR A 1 90 ? -12.281 14.008 30.082 1.00 44.25 90 TYR A C 1
ATOM 702 O O . TYR A 1 90 ? -11.847 15.033 30.592 1.00 44.25 90 TYR A O 1
ATOM 710 N N . SER A 1 91 ? -11.591 12.875 30.187 1.00 47.03 91 SER A N 1
ATOM 711 C CA . SER A 1 91 ? -10.317 12.732 30.887 1.00 47.03 91 SER A CA 1
ATOM 712 C C . SER A 1 91 ? -9.663 11.433 30.426 1.00 47.03 91 SER A C 1
ATOM 714 O O . SER A 1 91 ? -10.140 10.354 30.768 1.00 47.03 91 SER A O 1
ATOM 716 N N . GLY A 1 92 ? -8.601 11.510 29.620 1.00 47.12 92 GLY A N 1
ATOM 717 C CA . GLY A 1 92 ? -7.804 10.319 29.318 1.00 47.12 92 GLY A CA 1
ATOM 718 C C . GLY A 1 92 ? -7.148 10.284 27.945 1.00 47.12 92 GLY A C 1
ATOM 719 O O . GLY A 1 92 ? -7.616 9.591 27.053 1.00 47.12 92 GLY A O 1
ATOM 720 N N . SER A 1 93 ? -5.966 10.902 27.855 1.00 55.34 93 SER A N 1
ATOM 721 C CA . SER A 1 93 ? -4.881 10.603 26.905 1.00 55.34 93 SER A CA 1
ATOM 722 C C . SER A 1 93 ? -5.156 10.870 25.414 1.00 55.34 93 SER A C 1
ATOM 724 O O . SER A 1 93 ? -6.064 10.313 24.814 1.00 55.34 93 SER A O 1
ATOM 726 N N . GLY A 1 94 ? -4.298 11.662 24.759 1.00 60.66 94 GLY A N 1
ATOM 727 C CA . GLY A 1 94 ? -4.347 11.981 23.317 1.00 60.66 94 GLY A CA 1
ATOM 728 C C . GLY A 1 94 ? -4.143 10.796 22.352 1.00 60.66 94 GLY A C 1
ATOM 729 O O . GLY A 1 94 ? -3.638 10.972 21.246 1.00 60.66 94 GLY A O 1
ATOM 730 N N . VAL A 1 95 ? -4.503 9.581 22.762 1.00 65.81 95 VAL A N 1
ATOM 731 C CA . VAL A 1 95 ? -4.431 8.326 22.012 1.00 65.81 95 VAL A CA 1
ATOM 732 C C . VAL A 1 95 ? -5.328 8.371 20.774 1.00 65.81 95 VAL A C 1
ATOM 734 O O . VAL A 1 95 ? -4.906 7.896 19.724 1.00 65.81 95 VAL A O 1
ATOM 737 N N . ALA A 1 96 ? -6.500 9.010 20.840 1.00 68.56 96 ALA A N 1
ATOM 738 C CA . ALA A 1 96 ? -7.376 9.164 19.676 1.00 68.56 96 ALA A CA 1
ATOM 739 C C . ALA A 1 96 ? -6.759 10.066 18.592 1.00 68.56 96 ALA A C 1
ATOM 741 O O . ALA A 1 96 ? -6.782 9.730 17.406 1.00 68.56 96 ALA A O 1
ATOM 742 N N . TRP A 1 97 ? -6.132 11.181 18.984 1.00 77.12 97 TRP A N 1
ATOM 743 C CA . TRP A 1 97 ? -5.410 12.047 18.046 1.00 77.12 97 TRP A CA 1
ATOM 744 C C . TRP A 1 97 ? -4.191 11.336 17.444 1.00 77.12 97 TRP A C 1
ATOM 746 O O . TRP A 1 97 ? -3.995 11.383 16.230 1.00 77.12 97 TRP A O 1
ATOM 756 N N . LYS A 1 98 ? -3.437 10.578 18.254 1.00 78.75 98 LYS A N 1
ATOM 757 C CA . LYS A 1 98 ? -2.336 9.730 17.768 1.00 78.75 98 LYS A CA 1
ATOM 758 C C . LYS A 1 98 ? -2.815 8.670 16.770 1.00 78.75 98 LYS A C 1
ATOM 760 O O . LYS A 1 98 ? -2.188 8.500 15.730 1.00 78.75 98 LYS A O 1
ATOM 765 N N . ALA A 1 99 ? -3.942 8.005 17.032 1.00 79.81 99 ALA A N 1
ATOM 766 C CA . ALA A 1 99 ? -4.522 7.025 16.113 1.00 79.81 99 ALA A CA 1
ATOM 767 C C . ALA A 1 99 ? -4.934 7.663 14.774 1.00 79.81 99 ALA A C 1
ATOM 769 O O . ALA A 1 99 ? -4.678 7.094 13.715 1.00 79.81 99 ALA A O 1
ATOM 770 N N . ARG A 1 100 ? -5.508 8.875 14.804 1.00 82.44 100 ARG A N 1
ATOM 771 C CA . ARG A 1 100 ? -5.847 9.634 13.587 1.00 82.44 100 ARG A CA 1
ATOM 772 C C . ARG A 1 100 ? -4.608 10.044 12.789 1.00 82.44 100 ARG A C 1
ATOM 774 O O . ARG A 1 100 ? -4.641 9.959 11.567 1.00 82.44 100 ARG A O 1
ATOM 781 N N . LEU A 1 101 ? -3.520 10.438 13.452 1.00 83.44 101 LEU A N 1
ATOM 782 C CA . LEU A 1 101 ? -2.255 10.748 12.778 1.00 83.44 101 LEU A CA 1
ATOM 783 C C . LEU A 1 101 ? -1.629 9.523 12.106 1.00 83.44 101 LEU A C 1
ATOM 785 O O . LEU A 1 101 ? -1.165 9.623 10.976 1.00 83.44 101 LEU A O 1
ATOM 789 N N . VAL A 1 102 ? -1.640 8.364 12.767 1.00 85.44 102 VAL A N 1
ATOM 790 C CA . VAL A 1 102 ? -1.124 7.117 12.178 1.00 85.44 102 VAL A CA 1
ATOM 791 C C . VAL A 1 102 ? -1.987 6.676 10.992 1.00 85.44 102 VAL A C 1
ATOM 793 O O . VAL A 1 102 ? -1.459 6.250 9.969 1.00 85.44 102 VAL A O 1
ATOM 796 N N . LEU A 1 103 ? -3.308 6.853 11.078 1.00 85.81 103 LEU A N 1
ATOM 797 C CA . LEU A 1 103 ? -4.232 6.611 9.967 1.00 85.81 103 LEU A CA 1
ATOM 798 C C . LEU A 1 103 ? -3.979 7.565 8.789 1.00 85.81 103 LEU A C 1
ATOM 800 O O . LEU A 1 103 ? -3.971 7.133 7.638 1.00 85.81 103 LEU A O 1
ATOM 804 N N . PHE A 1 104 ? -3.716 8.844 9.071 1.00 88.69 104 PHE A N 1
ATOM 805 C CA . PHE A 1 104 ? -3.303 9.811 8.056 1.00 88.69 104 PHE A CA 1
ATOM 806 C C . PHE A 1 104 ? -1.979 9.406 7.400 1.00 88.69 104 PHE A C 1
ATOM 808 O O . PHE A 1 104 ? -1.887 9.418 6.177 1.00 88.69 104 PHE A O 1
ATOM 815 N N . LEU A 1 105 ? -0.987 8.983 8.188 1.00 90.00 105 LEU A N 1
ATOM 816 C CA . LEU A 1 105 ? 0.289 8.491 7.675 1.00 90.00 105 LEU A CA 1
ATOM 817 C C . LEU A 1 105 ? 0.100 7.261 6.777 1.00 90.00 105 LEU A C 1
ATOM 819 O O . LEU A 1 105 ? 0.680 7.207 5.700 1.00 90.00 105 LEU A O 1
ATOM 823 N N . GLY A 1 106 ? -0.747 6.307 7.175 1.00 87.94 106 GLY A N 1
ATOM 824 C CA . GLY A 1 106 ? -1.077 5.140 6.356 1.00 87.94 106 GLY A CA 1
ATOM 825 C C . GLY A 1 106 ? -1.684 5.525 5.003 1.00 87.94 106 GLY A C 1
ATOM 826 O O . GLY A 1 106 ? -1.241 5.038 3.964 1.00 87.94 106 GLY A O 1
ATOM 827 N N . PHE A 1 107 ? -2.646 6.456 4.989 1.00 88.88 107 PHE A N 1
ATOM 828 C CA . PHE A 1 107 ? -3.216 6.969 3.739 1.00 88.88 107 PHE A CA 1
ATOM 829 C C . PHE A 1 107 ? -2.210 7.762 2.903 1.00 88.88 107 PHE A C 1
ATOM 831 O O . PHE A 1 107 ? -2.190 7.608 1.683 1.00 88.88 107 PHE A O 1
ATOM 838 N N . ALA A 1 108 ? -1.361 8.570 3.540 1.00 92.12 108 ALA A N 1
ATOM 839 C CA . ALA A 1 108 ? -0.312 9.325 2.867 1.00 92.12 108 ALA A CA 1
ATOM 840 C C . ALA A 1 108 ? 0.720 8.395 2.213 1.00 92.12 108 ALA A C 1
ATOM 842 O O . ALA A 1 108 ? 1.108 8.633 1.074 1.00 92.12 108 ALA A O 1
ATOM 843 N N . LEU A 1 109 ? 1.106 7.305 2.885 1.00 88.31 109 LEU A N 1
ATOM 844 C CA . LEU A 1 109 ? 1.984 6.275 2.328 1.00 88.31 109 LEU A CA 1
ATOM 845 C C . LEU A 1 109 ? 1.331 5.558 1.140 1.00 88.31 109 LEU A C 1
ATOM 847 O O . LEU A 1 109 ? 1.975 5.385 0.111 1.00 88.31 109 LEU A O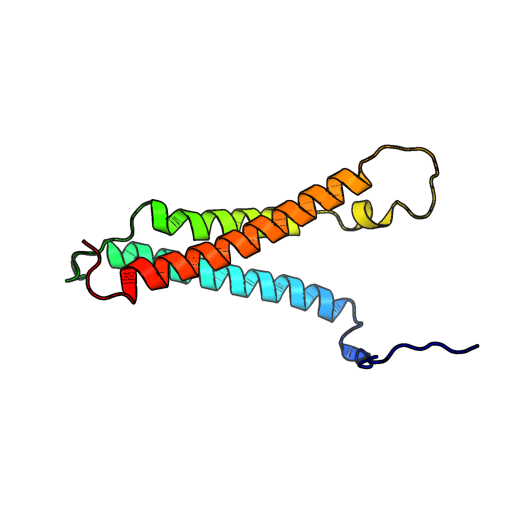 1
ATOM 851 N N . MET A 1 110 ? 0.042 5.207 1.212 1.00 88.38 110 MET A N 1
ATOM 852 C CA . MET A 1 110 ? -0.642 4.598 0.061 1.00 88.38 110 MET A CA 1
ATOM 853 C C . MET A 1 110 ? -0.763 5.554 -1.134 1.00 88.38 110 MET A C 1
ATOM 855 O O . MET A 1 110 ? -0.490 5.159 -2.266 1.00 88.38 110 MET A O 1
ATOM 859 N N . ALA A 1 111 ? -1.146 6.813 -0.900 1.00 89.50 111 ALA A N 1
ATOM 860 C CA . ALA A 1 111 ? -1.218 7.822 -1.955 1.00 89.50 111 ALA A CA 1
ATOM 861 C C . ALA A 1 111 ? 0.168 8.124 -2.544 1.00 89.50 111 ALA A C 1
ATOM 863 O O . ALA A 1 111 ? 0.305 8.235 -3.760 1.00 89.50 111 ALA A O 1
ATOM 864 N N . GLY A 1 112 ? 1.200 8.199 -1.700 1.00 90.88 112 GLY A N 1
ATOM 865 C CA . GLY A 1 112 ? 2.590 8.381 -2.113 1.00 90.88 112 GLY A CA 1
ATOM 866 C C . GLY A 1 112 ? 3.133 7.193 -2.906 1.00 90.88 112 GLY A C 1
ATOM 867 O O . GLY A 1 112 ? 3.810 7.395 -3.908 1.00 90.88 112 GLY A O 1
ATOM 868 N N . GLY A 1 113 ? 2.794 5.963 -2.514 1.00 87.94 113 GLY A N 1
ATOM 869 C CA . GLY A 1 113 ? 3.121 4.750 -3.261 1.00 87.94 113 GLY A CA 1
ATOM 870 C C . GLY A 1 113 ? 2.473 4.729 -4.647 1.00 87.94 113 GLY A C 1
ATOM 871 O O . GLY A 1 113 ? 3.153 4.475 -5.638 1.00 87.94 113 GLY A O 1
ATOM 872 N N . LEU A 1 114 ? 1.192 5.097 -4.749 1.00 87.88 114 LEU A N 1
ATOM 873 C CA . LEU A 1 114 ? 0.504 5.198 -6.038 1.00 87.88 114 LEU A CA 1
ATOM 874 C C . 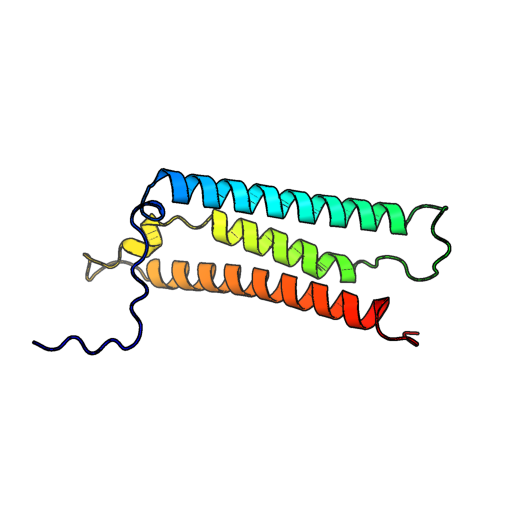LEU A 1 114 ? 1.110 6.306 -6.908 1.00 87.88 114 LEU A C 1
ATOM 876 O O . LEU A 1 114 ? 1.494 6.042 -8.046 1.00 87.88 114 LEU A O 1
ATOM 880 N N . ALA A 1 115 ? 1.265 7.518 -6.374 1.00 89.31 115 ALA A N 1
ATOM 881 C CA . ALA A 1 115 ? 1.858 8.636 -7.104 1.00 89.31 115 ALA A CA 1
ATOM 882 C C . ALA A 1 115 ? 3.290 8.322 -7.568 1.00 89.31 115 ALA A C 1
ATOM 884 O O . ALA A 1 115 ? 3.621 8.565 -8.724 1.00 89.31 115 ALA A O 1
ATOM 885 N N . GLY A 1 116 ? 4.103 7.712 -6.700 1.00 85.31 116 GLY A N 1
ATOM 886 C CA . GLY A 1 116 ? 5.458 7.263 -7.016 1.00 85.31 116 GLY A CA 1
ATOM 887 C C . GLY A 1 116 ? 5.501 6.197 -8.112 1.00 85.31 116 GLY A C 1
ATOM 888 O O . GLY A 1 116 ? 6.388 6.216 -8.959 1.00 85.31 116 GLY A O 1
ATOM 889 N N . SER A 1 117 ? 4.532 5.277 -8.140 1.00 84.94 117 SER A N 1
ATOM 890 C CA . SER A 1 117 ? 4.463 4.265 -9.202 1.00 84.94 117 SER A CA 1
ATOM 891 C C . SER A 1 117 ? 4.151 4.892 -10.566 1.00 84.94 117 SER A C 1
ATOM 893 O O . SER A 1 117 ? 4.773 4.540 -11.567 1.00 84.94 117 SER A O 1
ATOM 895 N N . VAL A 1 118 ? 3.252 5.884 -10.598 1.00 85.31 118 VAL A N 1
ATOM 896 C CA . VAL A 1 118 ? 2.887 6.605 -11.824 1.00 85.31 118 VAL A CA 1
ATOM 897 C C . VAL A 1 118 ? 4.041 7.478 -12.307 1.00 85.31 118 VAL A C 1
ATOM 899 O O . VAL A 1 118 ? 4.316 7.502 -13.503 1.00 85.31 118 VAL A O 1
ATOM 902 N N . THR A 1 119 ? 4.755 8.167 -11.414 1.00 83.31 119 THR A N 1
ATOM 903 C CA . THR A 1 119 ? 5.907 8.988 -11.816 1.00 83.31 119 THR A CA 1
ATOM 904 C C . THR A 1 119 ? 7.038 8.142 -12.385 1.00 83.31 119 THR A C 1
ATOM 906 O O . THR A 1 119 ? 7.591 8.517 -13.414 1.00 83.31 119 THR A O 1
ATOM 909 N N . VAL A 1 120 ? 7.346 6.985 -11.789 1.00 79.62 120 VAL A N 1
ATOM 910 C CA . VAL A 1 120 ? 8.327 6.039 -12.348 1.00 79.62 120 VAL A CA 1
ATOM 911 C C . VAL A 1 120 ? 7.877 5.534 -13.720 1.00 79.62 120 VAL A C 1
ATOM 913 O O . VAL A 1 120 ? 8.678 5.531 -14.653 1.00 79.62 120 VAL A O 1
ATOM 916 N N . MET A 1 121 ? 6.599 5.168 -13.873 1.00 79.44 121 MET A N 1
ATOM 917 C CA . MET A 1 121 ? 6.044 4.741 -15.161 1.00 79.44 121 MET A CA 1
ATOM 918 C C . MET A 1 121 ? 6.222 5.820 -1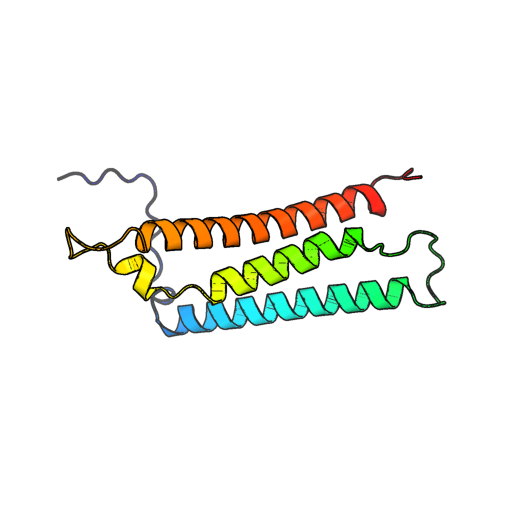6.234 1.00 79.44 121 MET A C 1
ATOM 920 O O . MET A 1 121 ? 6.726 5.539 -17.317 1.00 79.44 121 MET A O 1
ATOM 924 N N . VAL A 1 122 ? 5.843 7.062 -15.930 1.00 80.38 122 VAL A N 1
ATOM 925 C CA . VAL A 1 122 ? 5.905 8.162 -16.896 1.00 80.38 122 VAL A CA 1
ATOM 926 C C . VAL A 1 122 ? 7.352 8.510 -17.241 1.00 80.38 122 VAL A C 1
ATOM 928 O O . VAL A 1 122 ? 7.701 8.552 -18.418 1.00 80.38 122 VAL A O 1
ATOM 931 N N . LEU A 1 123 ? 8.199 8.728 -16.233 1.00 74.19 123 LEU A N 1
ATOM 932 C CA . LEU A 1 123 ? 9.553 9.246 -16.438 1.00 74.19 123 LEU A CA 1
ATOM 933 C C . LEU A 1 123 ? 10.497 8.234 -17.088 1.00 74.19 123 LEU A C 1
ATOM 935 O O . LEU A 1 123 ? 11.349 8.649 -17.862 1.00 74.19 123 LEU A O 1
ATOM 939 N N . LYS A 1 124 ? 10.360 6.935 -16.790 1.00 68.44 124 LYS A N 1
ATOM 940 C CA . LYS A 1 124 ? 11.254 5.908 -17.348 1.00 68.44 124 LYS A CA 1
ATOM 941 C C . LYS A 1 124 ? 10.723 5.216 -18.594 1.00 68.44 124 LYS A C 1
ATOM 943 O O . LYS A 1 124 ? 11.523 4.801 -19.421 1.00 68.44 124 LYS A O 1
ATOM 948 N N . TYR A 1 125 ? 9.408 5.027 -18.701 1.00 68.50 125 TYR A N 1
ATOM 949 C CA . TYR A 1 125 ? 8.840 4.136 -19.719 1.00 68.50 125 TYR A CA 1
ATOM 950 C C . TYR A 1 125 ? 7.969 4.849 -20.759 1.00 68.50 125 TYR A C 1
ATOM 952 O O . TYR A 1 125 ? 7.729 4.276 -21.817 1.00 68.50 125 TYR A O 1
ATOM 960 N N . VAL A 1 126 ? 7.487 6.070 -20.489 1.00 73.44 126 VAL A N 1
ATOM 961 C CA . VAL A 1 126 ? 6.617 6.813 -21.424 1.00 73.44 126 VAL A CA 1
ATOM 962 C C . VAL A 1 126 ? 7.362 7.927 -22.152 1.00 73.44 126 VAL A C 1
ATOM 964 O O . VAL A 1 126 ? 7.099 8.141 -23.332 1.00 73.44 126 VAL A O 1
ATOM 967 N N . VAL A 1 127 ? 8.264 8.648 -21.482 1.00 71.62 127 VAL A N 1
ATOM 968 C CA . VAL A 1 127 ? 9.019 9.738 -22.116 1.00 71.62 127 VAL A CA 1
ATOM 969 C C . VAL A 1 127 ? 10.161 9.154 -22.962 1.00 71.62 127 VAL A C 1
ATOM 971 O O . VAL A 1 127 ? 11.059 8.526 -22.399 1.00 71.62 127 VAL A O 1
ATOM 974 N N . PRO A 1 128 ? 10.161 9.344 -24.297 1.00 51.38 128 PRO A N 1
ATOM 975 C CA . PRO A 1 128 ? 11.313 9.020 -25.132 1.00 51.38 128 PRO A CA 1
ATOM 976 C C . PRO A 1 128 ? 12.441 10.015 -24.811 1.00 51.38 128 PRO A C 1
ATOM 978 O O . PRO A 1 128 ? 12.170 11.209 -24.734 1.00 51.38 128 PRO A O 1
ATOM 981 N N . GLU A 1 129 ? 13.676 9.528 -24.651 1.00 51.41 129 GLU A N 1
ATOM 982 C CA . GLU A 1 129 ? 14.881 10.276 -24.215 1.00 51.41 129 GLU A CA 1
ATOM 983 C C . GLU A 1 129 ? 15.057 10.483 -22.699 1.00 51.41 129 GLU A C 1
ATOM 985 O O . GLU A 1 129 ? 15.337 11.584 -22.224 1.00 51.41 129 GLU A O 1
ATOM 990 N N . TYR A 1 130 ? 14.972 9.404 -21.918 1.00 45.81 130 TYR A N 1
ATOM 991 C CA . TYR A 1 130 ? 15.637 9.374 -20.611 1.00 45.81 130 TYR A CA 1
ATOM 992 C C . TYR A 1 130 ? 17.080 8.858 -20.804 1.00 45.81 130 TYR A C 1
ATOM 994 O O . TYR A 1 130 ? 17.224 7.780 -21.387 1.00 45.81 130 TYR A O 1
ATOM 1002 N N . PRO A 1 131 ? 18.135 9.600 -20.403 1.00 51.16 131 PRO A N 1
ATOM 1003 C CA . PRO A 1 131 ? 19.510 9.097 -20.439 1.00 51.16 131 PRO A CA 1
ATOM 1004 C C . PRO A 1 131 ? 19.751 7.954 -19.443 1.00 51.16 131 PRO A C 1
ATOM 1006 O O . PRO A 1 131 ? 19.062 7.903 -18.396 1.00 51.16 131 PRO A O 1
#

Secondary structure (DSSP, 8-state):
-----S------GGGSSHHHHHHHHHHHHHHHHHHHHHHHHHHHHHTSTT---S----HHHHHHHHHHHHHHHHHHH--THHHHGGGS-SSS-THHHHHHHHHHHHHHHHHHHHHHHHHHIIIIIISS---

Foldseek 3Di:
DDDPDPDDPPPDVVCVDPVVVVVVLVVVVVVLVVVLVVVVVVLVVLPDPPDPDPDHDDPLLCQLVVLQVVLNVLQVPQDPCQCPPPPDDPDDDPSNVVSVVSNVSSVVSNVCSVVSNVCCCCQPPPDPDDD

pLDDT: mean 71.92, std 15.14, range [40.62, 92.12]